Protein AF-A0A9W9LBC2-F1 (afdb_monomer_lite)

Foldseek 3Di:
DCPDPLADHRWDFAFDAPAVVHTPDPGTDTDDPVVPDDDDDDDDDDDDDDDDDDDADDQVVLLVCLVVLLLDAAKDKDARRHPDPSNVLSQVLSVQQVQWDWDADPSRRIIMIHGPNNDGPHPDDSPDPVPCPVVVVPPPPPPDD

Sequence (145 aa):
MALDKKNDGPKKKVVLLSAIGRTHEPNASVVSNSDIAVRRGSPRSAEFAQCHLRTPGSKSISNRALVLAALGSGSCRIKNLLHSDDTEAMLNALERLGVATFSWEEEGEVLVVNGKGGKIQSGIPLFARLFLRESQAFGDLSARE

Organism: NCBI:txid126998

InterPro domains:
  IPR001986 Enolpyruvate transferase domain [PF00275] (52-127)
  IPR013792 RNA 3'-terminal phosphate cyclase/enolpyruvate transferase, alpha/beta [SSF55205] (51-121)
  IPR036968 Enolpyruvate transferase domain superfamily [G3DSA:3.65.10.10] (59-123)

Secondary structure (DSSP, 8-state):
--S-TT-BTTBEEEPPEEETTEESSSSPEEE-TTTSS--PPPP-----------PPPPHHHHHHHHHHHHHSEEEEEEES----HHHHHHHHHHHHTTSEEEEEEGGGTEEEEEEETT-----S-TTSSSSTTSTTSSSSSS---

Structure (mmCIF, N/CA/C/O backbone):
data_AF-A0A9W9LBC2-F1
#
_entry.id   AF-A0A9W9LBC2-F1
#
loop_
_atom_site.group_PDB
_atom_site.id
_atom_site.type_symbol
_atom_site.label_atom_id
_atom_site.label_alt_id
_atom_site.label_comp_id
_atom_site.label_asym_id
_atom_site.label_entity_id
_atom_site.label_seq_id
_atom_site.pdbx_PDB_ins_code
_atom_site.Cartn_x
_atom_site.Cartn_y
_atom_site.Cartn_z
_atom_site.occupancy
_atom_site.B_iso_or_equiv
_atom_site.auth_seq_id
_atom_site.auth_comp_id
_atom_site.auth_asym_id
_atom_site.auth_atom_id
_atom_site.pdbx_PDB_model_num
ATOM 1 N N . MET A 1 1 ? 26.193 -10.405 -19.036 1.00 72.19 1 MET A N 1
ATOM 2 C CA . MET A 1 1 ? 24.994 -10.237 -19.900 1.00 72.19 1 MET A CA 1
ATOM 3 C C . MET A 1 1 ? 25.313 -10.002 -21.389 1.00 72.19 1 MET A C 1
ATOM 5 O O . MET A 1 1 ? 24.466 -9.488 -22.109 1.00 72.19 1 MET A O 1
ATOM 9 N N . ALA A 1 2 ? 26.519 -10.286 -21.904 1.00 75.69 2 ALA A N 1
ATOM 10 C CA . ALA A 1 2 ? 26.810 -10.086 -23.337 1.00 75.69 2 ALA A CA 1
ATOM 11 C C . ALA A 1 2 ? 26.290 -11.233 -24.221 1.00 75.69 2 ALA A C 1
ATOM 13 O O . ALA A 1 2 ? 25.806 -10.976 -25.312 1.00 75.69 2 ALA A O 1
ATOM 14 N N . LEU A 1 3 ? 26.311 -12.462 -23.700 1.00 77.19 3 LEU A N 1
ATOM 15 C CA . LEU A 1 3 ? 25.967 -13.693 -24.419 1.00 77.19 3 LEU A CA 1
ATOM 16 C C . LEU A 1 3 ? 24.530 -14.181 -24.146 1.00 77.19 3 LEU A C 1
ATOM 18 O O . LEU A 1 3 ? 24.255 -15.374 -24.228 1.00 77.19 3 LEU A O 1
ATOM 22 N N . ASP A 1 4 ? 23.618 -13.285 -23.759 1.00 84.81 4 ASP A N 1
ATOM 23 C CA . ASP A 1 4 ? 22.213 -13.660 -23.557 1.00 84.81 4 ASP A CA 1
ATOM 24 C C . ASP A 1 4 ? 21.537 -13.889 -24.918 1.00 84.81 4 ASP A C 1
ATOM 26 O O . ASP A 1 4 ? 21.646 -13.048 -25.809 1.00 84.81 4 ASP A O 1
ATOM 30 N N . LYS A 1 5 ? 20.816 -15.008 -25.068 1.00 89.25 5 LYS A N 1
ATOM 31 C CA . LYS A 1 5 ? 20.083 -15.374 -26.292 1.00 89.25 5 LYS A CA 1
ATOM 32 C C . LYS A 1 5 ? 19.001 -14.359 -26.668 1.00 89.25 5 LYS A C 1
ATOM 34 O O . LYS A 1 5 ? 18.586 -14.323 -27.819 1.00 89.25 5 LYS A O 1
ATOM 39 N N . LYS A 1 6 ? 18.526 -13.560 -25.709 1.00 87.19 6 LYS A N 1
ATOM 40 C CA . LYS A 1 6 ? 17.539 -12.500 -25.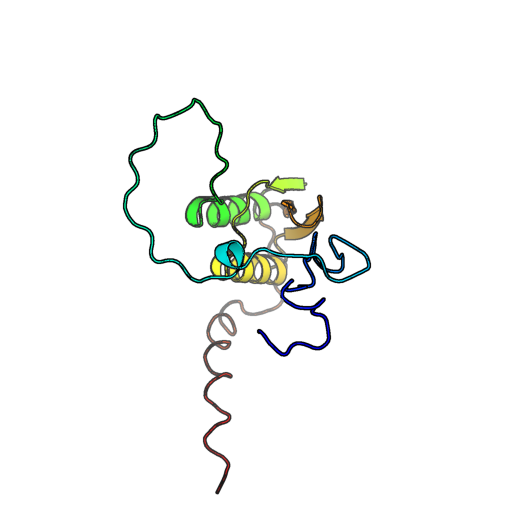952 1.00 87.19 6 LYS A CA 1
ATOM 41 C C . LYS A 1 6 ? 18.150 -11.266 -26.617 1.00 87.19 6 LYS A C 1
ATOM 43 O O . LYS A 1 6 ? 17.403 -10.445 -27.143 1.00 87.19 6 LYS A O 1
ATOM 48 N N . ASN A 1 7 ? 19.471 -11.104 -26.576 1.00 89.62 7 ASN A N 1
ATOM 49 C CA . ASN A 1 7 ? 20.135 -9.935 -27.141 1.00 89.62 7 ASN A CA 1
ATOM 50 C C . ASN A 1 7 ? 20.017 -9.904 -28.668 1.00 89.62 7 ASN A C 1
ATOM 52 O O . ASN A 1 7 ? 19.991 -10.937 -29.331 1.00 89.62 7 ASN A O 1
ATOM 56 N N . ASP A 1 8 ? 20.000 -8.694 -29.216 1.00 86.31 8 ASP A N 1
ATOM 57 C CA . ASP A 1 8 ? 20.037 -8.451 -30.657 1.00 86.31 8 ASP A CA 1
ATOM 58 C C . ASP A 1 8 ? 21.378 -7.793 -31.003 1.00 86.31 8 ASP A C 1
ATOM 60 O O . ASP A 1 8 ? 21.571 -6.579 -30.862 1.00 86.31 8 ASP A O 1
ATOM 64 N N . GLY A 1 9 ? 22.361 -8.639 -31.318 1.00 86.88 9 GLY A N 1
ATOM 65 C CA . GLY A 1 9 ? 23.758 -8.240 -31.467 1.00 86.88 9 GLY A CA 1
ATOM 66 C C . GLY A 1 9 ? 24.296 -7.556 -30.196 1.00 86.88 9 GLY A C 1
ATOM 67 O O . GLY A 1 9 ? 24.240 -8.144 -29.113 1.00 86.88 9 GLY A O 1
ATOM 68 N N . PRO A 1 10 ? 24.819 -6.316 -30.278 1.00 85.62 10 PRO A N 1
ATOM 69 C CA . PRO A 1 10 ? 25.336 -5.599 -29.111 1.00 85.62 10 PRO A CA 1
ATOM 70 C C . PRO A 1 10 ? 24.230 -5.060 -28.187 1.00 85.62 10 PRO A C 1
ATOM 72 O O . PRO A 1 10 ? 24.527 -4.640 -27.064 1.00 85.62 10 PRO A O 1
ATOM 75 N N . LYS A 1 11 ? 22.965 -5.043 -28.639 1.00 88.19 11 LYS A N 1
ATOM 76 C CA . LYS A 1 11 ? 21.835 -4.490 -27.884 1.00 88.19 11 LYS A CA 1
ATOM 77 C C . LYS A 1 11 ? 21.354 -5.497 -26.851 1.00 88.19 11 LYS A C 1
ATOM 79 O O . LYS A 1 11 ? 20.935 -6.607 -27.187 1.00 88.19 11 LYS A O 1
ATOM 84 N N . LYS A 1 12 ? 21.379 -5.085 -25.587 1.00 90.56 12 LYS A N 1
ATOM 85 C CA . LYS A 1 12 ? 20.897 -5.905 -24.478 1.00 90.56 12 LYS A CA 1
ATOM 86 C C . LYS A 1 12 ? 19.386 -5.808 -24.382 1.00 90.56 12 LYS A C 1
ATOM 88 O O . LYS A 1 12 ? 18.855 -4.699 -24.369 1.00 90.56 12 LYS A O 1
ATOM 93 N N . LYS A 1 13 ? 18.714 -6.957 -24.310 1.00 92.25 13 LYS A N 1
ATOM 94 C CA . LYS A 1 13 ? 17.265 -7.015 -24.095 1.00 92.25 13 LYS A CA 1
ATOM 95 C C . LYS A 1 13 ? 16.954 -7.564 -22.710 1.00 92.25 13 LYS A C 1
ATOM 97 O O . LYS A 1 13 ? 17.453 -8.623 -22.337 1.00 92.25 13 LYS A O 1
ATOM 102 N N . VAL A 1 14 ? 16.119 -6.852 -21.961 1.00 92.62 14 VAL A N 1
ATOM 103 C CA . VAL A 1 14 ? 15.719 -7.192 -20.590 1.00 92.62 14 VAL A CA 1
ATOM 104 C C . VAL A 1 14 ? 14.199 -7.130 -20.495 1.00 92.62 14 VAL A C 1
ATOM 106 O O . VAL A 1 14 ? 13.567 -6.262 -21.086 1.00 92.62 14 VAL A O 1
ATOM 109 N N . VAL A 1 15 ? 13.592 -8.067 -19.769 1.00 93.88 15 VAL A N 1
ATOM 110 C CA . VAL A 1 15 ? 12.155 -7.995 -19.478 1.00 93.88 15 VAL A CA 1
ATOM 111 C C . VAL A 1 15 ? 11.953 -6.980 -18.361 1.00 93.88 15 VAL A C 1
ATOM 113 O O . VAL A 1 15 ? 12.468 -7.169 -17.261 1.00 93.88 15 VAL A O 1
ATOM 116 N N . LEU A 1 16 ? 11.215 -5.912 -18.651 1.00 95.12 16 LEU A N 1
ATOM 117 C CA . LEU A 1 16 ? 10.846 -4.893 -17.676 1.00 95.12 16 LEU A CA 1
ATOM 118 C C . LEU A 1 16 ? 9.419 -5.159 -17.193 1.00 95.12 16 LEU A C 1
ATOM 120 O O . LEU A 1 16 ? 8.518 -5.387 -18.002 1.00 95.12 16 LEU A O 1
ATOM 124 N N . LEU A 1 17 ? 9.216 -5.140 -15.878 1.00 95.00 17 LEU A N 1
ATOM 125 C CA . LEU A 1 17 ? 7.886 -5.216 -15.279 1.00 95.00 17 LEU A CA 1
ATOM 126 C C . LEU A 1 17 ? 7.311 -3.803 -15.166 1.00 95.00 17 LEU A C 1
ATOM 128 O O . LEU A 1 17 ? 8.007 -2.896 -14.715 1.00 95.00 17 LEU A O 1
ATOM 132 N N . SER A 1 18 ? 6.057 -3.621 -15.580 1.00 93.50 18 SER A N 1
ATOM 133 C CA . SER A 1 18 ? 5.319 -2.370 -15.355 1.00 93.50 18 SER A CA 1
ATOM 134 C C . SER A 1 18 ? 4.566 -2.392 -14.026 1.00 93.50 18 SER A C 1
ATOM 136 O O . SER A 1 18 ? 4.421 -1.354 -13.392 1.00 93.50 18 SER A O 1
ATOM 138 N N . ALA A 1 19 ? 4.131 -3.579 -13.600 1.00 91.50 19 ALA A N 1
ATOM 139 C CA . ALA A 1 19 ? 3.515 -3.861 -12.309 1.00 91.50 19 ALA A CA 1
ATOM 140 C C . ALA A 1 19 ? 3.671 -5.357 -11.982 1.00 91.50 19 ALA A C 1
ATOM 142 O O . ALA A 1 19 ? 4.131 -6.147 -12.814 1.00 91.50 19 ALA A O 1
ATOM 143 N N . ILE A 1 20 ? 3.268 -5.780 -10.782 1.00 89.62 20 ILE A N 1
ATOM 144 C CA . ILE A 1 20 ? 3.253 -7.207 -10.432 1.00 89.62 20 ILE A CA 1
ATOM 145 C C . ILE A 1 20 ? 2.310 -7.947 -11.393 1.00 89.62 20 ILE A C 1
ATOM 147 O O . ILE A 1 20 ? 1.155 -7.574 -11.571 1.00 89.62 20 ILE A O 1
ATOM 151 N N . GLY A 1 21 ? 2.822 -8.989 -12.052 1.00 91.56 21 GLY A N 1
ATOM 152 C CA . GLY A 1 21 ? 2.066 -9.770 -13.037 1.00 91.56 21 GLY A CA 1
ATOM 153 C C . GLY A 1 21 ? 1.908 -9.111 -14.415 1.00 91.56 21 GLY A C 1
ATOM 154 O O . GLY A 1 21 ? 1.265 -9.702 -15.279 1.00 91.56 21 GLY A O 1
ATOM 155 N N . ARG A 1 22 ? 2.498 -7.928 -14.655 1.00 93.44 22 ARG A N 1
ATOM 156 C CA . ARG A 1 22 ? 2.421 -7.216 -15.943 1.00 93.44 22 ARG A CA 1
ATOM 157 C C . ARG A 1 22 ? 3.799 -6.806 -16.457 1.00 93.44 22 ARG A C 1
ATOM 159 O O . ARG A 1 22 ? 4.631 -6.275 -15.722 1.00 93.44 22 ARG A O 1
ATOM 166 N N . THR A 1 23 ? 4.039 -7.030 -17.744 1.00 95.94 23 THR A N 1
ATOM 167 C CA . THR A 1 23 ? 5.261 -6.586 -18.422 1.00 95.94 23 THR A CA 1
ATOM 168 C C . THR A 1 23 ? 5.051 -5.222 -19.078 1.00 95.94 23 THR A C 1
ATOM 170 O O . THR A 1 23 ? 3.935 -4.861 -19.451 1.00 95.94 23 THR A O 1
ATOM 173 N N . HIS A 1 24 ? 6.127 -4.442 -19.199 1.00 94.38 24 HIS A N 1
ATOM 174 C CA . HIS A 1 24 ? 6.112 -3.150 -19.892 1.00 94.38 24 HIS A CA 1
ATOM 175 C C . HIS A 1 24 ? 5.828 -3.319 -21.391 1.00 94.38 24 HIS A C 1
ATOM 177 O O . HIS A 1 24 ? 5.028 -2.588 -21.965 1.00 94.38 24 HIS A O 1
ATOM 183 N N . GLU A 1 25 ? 6.436 -4.339 -21.994 1.00 93.38 25 GLU A N 1
ATOM 184 C CA . GLU A 1 25 ? 6.207 -4.772 -23.368 1.00 93.38 25 GLU A CA 1
ATOM 185 C C . GLU A 1 25 ? 5.919 -6.283 -23.377 1.00 93.38 25 GLU A C 1
ATOM 187 O O . GLU A 1 25 ? 6.350 -7.002 -22.469 1.00 93.38 25 GLU A O 1
ATOM 192 N N . PRO A 1 26 ? 5.223 -6.817 -24.395 1.00 92.50 26 PRO A N 1
ATOM 193 C CA . PRO A 1 26 ? 5.020 -8.264 -24.531 1.00 92.50 26 PRO A CA 1
ATOM 194 C C . PRO A 1 26 ? 6.325 -9.033 -24.813 1.00 92.50 26 PRO A C 1
ATOM 196 O O . PRO A 1 26 ? 6.358 -10.255 -24.700 1.00 92.50 26 PRO A O 1
ATOM 199 N N . ASN A 1 27 ? 7.403 -8.326 -25.170 1.00 92.00 27 ASN A N 1
ATOM 200 C CA . ASN A 1 27 ? 8.728 -8.872 -25.445 1.00 92.00 27 ASN A CA 1
ATOM 201 C C . ASN A 1 27 ? 9.787 -8.183 -24.568 1.00 92.00 27 ASN A C 1
ATOM 203 O O . ASN A 1 27 ? 9.504 -7.212 -23.876 1.00 92.00 27 ASN A O 1
ATOM 207 N N . ALA A 1 28 ? 11.025 -8.682 -24.593 1.00 91.50 28 ALA A N 1
ATOM 208 C CA . ALA A 1 28 ? 12.126 -8.049 -23.870 1.00 91.50 28 ALA A CA 1
ATOM 209 C C . ALA A 1 28 ? 12.497 -6.687 -24.493 1.00 91.50 28 ALA A C 1
ATOM 211 O O . ALA A 1 28 ? 12.772 -6.606 -25.694 1.00 91.50 28 ALA A O 1
ATOM 212 N N . SER A 1 29 ? 12.562 -5.652 -23.657 1.00 94.19 29 SER A N 1
ATOM 213 C CA . SER A 1 29 ? 12.850 -4.268 -24.034 1.00 94.19 29 SER A CA 1
ATOM 214 C C . SER A 1 29 ? 14.349 -4.030 -24.175 1.00 94.19 29 SER A C 1
ATOM 216 O O . SER A 1 29 ? 15.157 -4.603 -23.440 1.00 94.19 29 SER A O 1
ATOM 218 N N . VAL A 1 30 ? 14.747 -3.176 -25.119 1.00 92.81 30 VAL A N 1
ATOM 219 C CA . VAL A 1 30 ? 16.157 -2.799 -25.296 1.00 92.81 30 VAL A CA 1
ATOM 220 C C . VAL A 1 30 ? 16.561 -1.814 -24.200 1.00 92.81 30 VAL A C 1
ATOM 222 O O . VAL A 1 30 ? 15.943 -0.765 -24.061 1.00 92.81 30 VAL A O 1
ATOM 225 N N . VAL A 1 31 ? 17.624 -2.127 -23.454 1.00 91.81 31 VAL A N 1
ATOM 226 C CA . VAL A 1 31 ? 18.139 -1.279 -22.366 1.00 91.81 31 VAL A CA 1
ATOM 227 C C . VAL A 1 31 ? 19.602 -0.925 -22.626 1.00 91.81 31 VAL A C 1
ATOM 229 O O . VAL A 1 31 ? 20.385 -1.757 -23.099 1.00 91.81 31 VAL A O 1
ATOM 232 N N . SER A 1 32 ? 19.985 0.321 -22.336 1.00 90.31 32 SER A N 1
ATOM 233 C CA . SER A 1 32 ? 21.359 0.780 -22.536 1.00 90.31 32 SER A CA 1
ATOM 234 C C . SER A 1 32 ? 22.319 0.160 -21.512 1.00 90.31 32 SER A C 1
ATOM 236 O O . SER A 1 32 ? 21.950 -0.154 -20.379 1.00 90.31 32 SER A O 1
ATOM 238 N N . ASN A 1 33 ? 23.597 0.022 -21.883 1.00 86.38 33 ASN A N 1
ATOM 239 C CA . ASN A 1 33 ? 24.625 -0.469 -20.958 1.00 86.38 33 ASN A CA 1
ATOM 240 C C . ASN A 1 33 ? 24.797 0.430 -19.728 1.00 86.38 33 ASN A C 1
ATOM 242 O O . ASN A 1 33 ? 25.180 -0.066 -18.673 1.00 86.38 33 ASN A O 1
ATOM 246 N N . SER A 1 34 ? 24.537 1.734 -19.856 1.00 85.69 34 SER A N 1
ATOM 247 C CA . SER A 1 34 ? 24.648 2.678 -18.744 1.00 85.69 34 SER A CA 1
ATOM 248 C C . SER A 1 34 ? 23.551 2.513 -17.698 1.00 85.69 34 SER A C 1
ATOM 250 O O . SER A 1 34 ? 23.827 2.788 -16.534 1.00 85.69 34 SER A O 1
ATOM 252 N N . ASP A 1 35 ? 22.361 2.048 -18.084 1.00 87.38 35 ASP A N 1
ATOM 253 C CA . ASP A 1 35 ? 21.217 1.923 -17.168 1.00 87.38 35 ASP A CA 1
ATOM 254 C C . ASP A 1 35 ? 21.276 0.632 -16.341 1.00 87.38 35 ASP A C 1
ATOM 256 O O . ASP A 1 35 ? 20.754 0.572 -15.233 1.00 87.38 35 ASP A O 1
ATOM 260 N N . ILE A 1 36 ? 21.955 -0.397 -16.855 1.00 87.06 36 ILE A N 1
ATOM 261 C CA . ILE A 1 36 ? 22.163 -1.679 -16.157 1.00 87.06 36 ILE A CA 1
ATOM 262 C C . ILE A 1 36 ? 23.521 -1.768 -15.448 1.00 87.06 36 ILE A C 1
ATOM 264 O O . ILE A 1 36 ? 23.835 -2.783 -14.823 1.00 87.06 36 ILE A O 1
ATOM 268 N N . ALA A 1 37 ? 24.368 -0.748 -15.596 1.00 85.44 37 ALA A N 1
ATOM 269 C CA . ALA A 1 37 ? 25.657 -0.694 -14.930 1.00 85.44 37 ALA A CA 1
ATOM 270 C C . ALA A 1 37 ? 25.483 -0.196 -13.493 1.00 85.44 37 ALA A C 1
ATOM 272 O O . ALA A 1 37 ? 24.914 0.866 -13.250 1.00 85.44 37 ALA A O 1
ATOM 273 N N . VAL A 1 38 ? 26.051 -0.923 -12.530 1.00 82.94 38 VAL A N 1
ATOM 274 C CA . VAL A 1 38 ? 26.147 -0.439 -11.149 1.00 82.94 38 VAL A CA 1
ATOM 275 C C . VAL A 1 38 ? 27.103 0.752 -11.124 1.00 82.94 38 VAL A C 1
ATOM 277 O O . VAL A 1 38 ? 28.298 0.609 -11.389 1.00 82.94 38 VAL A O 1
ATOM 280 N N . ARG A 1 39 ? 26.588 1.940 -10.800 1.00 79.69 39 ARG A N 1
ATOM 281 C CA . ARG A 1 39 ? 27.396 3.147 -10.602 1.00 79.69 39 ARG A CA 1
ATOM 282 C C . ARG A 1 39 ? 27.524 3.466 -9.122 1.00 79.69 39 ARG A C 1
ATOM 284 O O . ARG A 1 39 ? 26.538 3.502 -8.395 1.00 79.69 39 ARG A O 1
ATOM 291 N N . ARG A 1 40 ? 28.743 3.797 -8.701 1.00 77.38 40 ARG A N 1
ATOM 292 C CA . ARG A 1 40 ? 28.954 4.580 -7.482 1.00 77.38 40 ARG A CA 1
ATOM 293 C C . ARG A 1 40 ? 28.705 6.043 -7.837 1.00 77.38 40 ARG A C 1
ATOM 295 O O . ARG A 1 40 ? 29.299 6.546 -8.790 1.00 77.38 40 ARG A O 1
ATOM 302 N N . GLY A 1 41 ? 27.786 6.691 -7.130 1.00 76.00 41 GLY A N 1
ATOM 303 C CA . GLY A 1 41 ? 27.484 8.101 -7.359 1.00 76.00 41 GLY A CA 1
ATOM 304 C C . GLY A 1 41 ? 28.684 8.981 -7.011 1.00 76.00 41 GLY A C 1
ATOM 305 O O . GLY A 1 41 ? 29.318 8.777 -5.978 1.00 76.00 41 GLY A O 1
ATOM 306 N N . SER A 1 42 ? 28.984 9.959 -7.862 1.00 78.50 42 SER A N 1
ATOM 307 C CA . SER A 1 42 ? 29.776 11.129 -7.485 1.00 78.50 42 SER A CA 1
ATOM 308 C C . SER A 1 42 ? 28.822 12.297 -7.220 1.00 78.50 42 SER A C 1
ATOM 310 O O . SER A 1 42 ? 27.794 12.394 -7.901 1.00 78.50 42 SER A O 1
ATOM 312 N N . PRO A 1 43 ? 29.105 13.174 -6.239 1.00 76.94 43 PRO A N 1
ATOM 313 C CA . PRO A 1 43 ? 28.296 14.365 -6.032 1.00 76.94 43 PRO A CA 1
ATOM 314 C C . PRO A 1 43 ? 28.329 15.205 -7.310 1.00 76.94 43 PRO A C 1
ATOM 316 O O . PRO A 1 43 ? 29.389 15.611 -7.785 1.00 76.94 43 PRO A O 1
ATOM 319 N N . ARG A 1 44 ? 27.154 15.413 -7.900 1.00 73.62 44 ARG A N 1
ATOM 320 C CA . ARG A 1 44 ? 26.961 16.286 -9.054 1.00 73.62 44 ARG A CA 1
ATOM 321 C C . ARG A 1 44 ? 26.239 17.527 -8.564 1.00 73.62 44 ARG A C 1
ATOM 323 O O . ARG A 1 44 ? 25.125 17.415 -8.062 1.00 73.62 44 ARG A O 1
ATOM 330 N N . SER A 1 45 ? 26.862 18.690 -8.722 1.00 70.69 45 SER A N 1
ATOM 331 C CA . SER A 1 45 ? 26.133 19.951 -8.629 1.00 70.69 45 SER A CA 1
ATOM 332 C C . SER A 1 45 ? 25.185 20.023 -9.816 1.00 70.69 45 SER A C 1
ATOM 334 O O . SER A 1 45 ? 25.622 20.034 -10.965 1.00 70.69 45 SER A O 1
ATOM 336 N N . ALA A 1 46 ? 23.892 20.016 -9.527 1.00 74.19 46 ALA A N 1
ATOM 337 C CA . ALA A 1 46 ? 22.847 20.331 -10.482 1.00 74.19 46 ALA A CA 1
ATOM 338 C C . ALA A 1 46 ? 22.215 21.657 -10.056 1.00 74.19 46 ALA A C 1
ATOM 340 O O . ALA A 1 46 ? 22.081 21.924 -8.861 1.00 74.19 46 ALA A O 1
ATOM 341 N N . GLU A 1 47 ? 21.823 22.480 -11.024 1.00 80.50 47 GLU A N 1
ATOM 342 C CA . GLU A 1 47 ? 20.911 23.583 -10.745 1.00 80.50 47 GLU A CA 1
ATOM 343 C C . GLU A 1 47 ? 19.579 22.995 -10.267 1.00 80.50 47 GLU A C 1
ATOM 345 O O . GLU A 1 47 ? 19.015 22.093 -10.895 1.00 80.50 47 GLU A O 1
ATOM 350 N N . PHE A 1 48 ? 19.095 23.460 -9.116 1.00 77.81 48 PHE A N 1
ATOM 351 C CA . PHE A 1 48 ? 17.839 22.980 -8.556 1.00 77.81 48 PHE A CA 1
ATOM 352 C C . PHE A 1 48 ? 16.673 23.561 -9.355 1.00 77.81 48 PHE A C 1
ATOM 354 O O . PHE A 1 48 ? 16.235 24.685 -9.116 1.00 77.81 48 PHE A O 1
ATOM 361 N N . ALA A 1 49 ? 16.150 22.780 -10.297 1.00 84.38 49 ALA A N 1
ATOM 362 C CA . ALA A 1 49 ? 14.845 23.049 -10.879 1.00 84.38 49 ALA A CA 1
ATOM 363 C C . ALA A 1 49 ? 13.753 22.829 -9.819 1.00 84.38 49 ALA A C 1
ATOM 365 O O . ALA A 1 49 ? 13.819 21.886 -9.022 1.00 84.38 49 ALA A O 1
ATOM 366 N N . GLN A 1 50 ? 12.726 23.680 -9.816 1.00 89.56 50 GLN A N 1
ATOM 367 C CA . GLN A 1 50 ? 11.561 23.482 -8.958 1.00 89.56 50 GLN A CA 1
ATOM 368 C C . GLN A 1 50 ? 10.856 22.178 -9.358 1.00 89.56 50 GLN A C 1
ATOM 370 O O . GLN A 1 50 ? 10.347 22.052 -10.470 1.00 89.56 50 GLN A O 1
ATOM 375 N N . CYS A 1 51 ? 10.836 21.197 -8.456 1.00 90.12 51 CYS A N 1
ATOM 376 C CA . CYS A 1 51 ? 10.193 19.906 -8.679 1.00 90.12 51 CYS A CA 1
ATOM 377 C C . CYS A 1 51 ? 9.428 19.444 -7.434 1.00 90.12 51 CYS A C 1
ATOM 379 O O . CYS A 1 51 ? 9.770 19.791 -6.304 1.00 90.12 51 CYS A O 1
ATOM 381 N N . HIS A 1 52 ? 8.383 18.644 -7.647 1.00 90.31 52 HIS A N 1
ATOM 382 C CA . HIS A 1 52 ? 7.646 17.981 -6.576 1.00 90.31 52 HIS A CA 1
ATOM 383 C C . HIS A 1 52 ? 8.080 16.520 -6.502 1.00 90.31 52 HIS A C 1
ATOM 385 O O . HIS A 1 52 ? 7.820 15.742 -7.418 1.00 90.31 52 HIS A O 1
ATOM 391 N N . LEU A 1 53 ? 8.729 16.149 -5.401 1.00 89.06 53 LEU A N 1
ATOM 392 C CA . LEU A 1 53 ? 9.168 14.781 -5.146 1.00 89.06 53 LEU A CA 1
ATOM 393 C C . LEU A 1 53 ? 8.228 14.119 -4.142 1.00 89.06 53 LEU A C 1
ATOM 395 O O . LEU A 1 53 ? 7.874 14.709 -3.122 1.00 89.06 53 LEU A O 1
ATOM 399 N N . ARG A 1 54 ? 7.841 12.874 -4.421 1.00 87.31 54 ARG A N 1
ATOM 400 C CA . ARG A 1 54 ? 7.145 12.023 -3.454 1.00 87.31 54 ARG A CA 1
ATOM 401 C C . ARG A 1 54 ? 8.174 11.134 -2.784 1.00 87.31 54 ARG A C 1
ATOM 403 O O . ARG A 1 54 ? 8.770 10.278 -3.431 1.00 87.31 54 ARG A O 1
ATOM 410 N N . THR A 1 55 ? 8.400 11.361 -1.499 1.00 90.00 55 THR A N 1
ATOM 411 C CA . THR A 1 55 ? 9.216 10.457 -0.692 1.00 90.00 55 THR A CA 1
ATOM 412 C C . THR A 1 55 ? 8.380 9.251 -0.273 1.00 90.00 55 THR A C 1
ATOM 414 O O . THR A 1 55 ? 7.170 9.405 -0.062 1.00 90.00 55 THR A O 1
ATOM 417 N N . PRO A 1 56 ? 9.008 8.080 -0.078 1.00 89.00 56 PRO A N 1
ATOM 418 C CA . PRO A 1 56 ? 8.351 6.957 0.575 1.00 89.00 56 PRO A CA 1
ATOM 419 C C . PRO A 1 56 ? 7.709 7.375 1.903 1.00 89.00 56 PRO A C 1
ATOM 421 O O . PRO A 1 56 ? 8.166 8.317 2.562 1.00 89.00 56 PRO A O 1
ATOM 424 N N . GLY A 1 57 ? 6.655 6.663 2.300 1.00 87.88 57 GLY A N 1
ATOM 425 C CA . GLY A 1 57 ? 6.015 6.857 3.595 1.00 87.88 57 GLY A CA 1
ATOM 426 C C . GLY A 1 57 ? 7.008 6.749 4.757 1.00 87.88 57 GLY A C 1
ATOM 427 O O . GLY A 1 57 ? 7.982 5.998 4.718 1.00 87.88 57 GLY A O 1
ATOM 428 N N . SER A 1 58 ? 6.754 7.487 5.837 1.00 92.19 58 SER A N 1
ATOM 429 C CA . SER A 1 58 ? 7.525 7.322 7.071 1.00 92.19 58 SER A CA 1
ATOM 430 C C . SER A 1 58 ? 7.057 6.074 7.817 1.00 92.19 58 SER A C 1
ATOM 432 O O . SER A 1 58 ? 5.858 5.899 8.049 1.00 92.19 58 SER A O 1
ATOM 434 N N . LYS A 1 59 ? 8.003 5.234 8.252 1.00 90.50 59 LYS A N 1
ATOM 435 C CA . LYS A 1 59 ? 7.732 4.016 9.032 1.00 90.50 59 LYS A CA 1
ATOM 436 C C . LYS A 1 59 ? 6.927 4.305 10.304 1.00 90.50 59 LYS A C 1
ATOM 438 O O . LYS A 1 59 ? 5.919 3.657 10.569 1.00 90.50 59 LYS A O 1
ATOM 443 N N . SER A 1 60 ? 7.338 5.309 11.081 1.00 92.81 60 SER A N 1
ATOM 444 C CA . SER A 1 60 ? 6.687 5.643 12.355 1.00 92.81 60 SER A CA 1
ATOM 445 C C . SER A 1 60 ? 5.276 6.200 12.160 1.00 92.81 60 SER A C 1
ATOM 447 O O . SER A 1 60 ? 4.376 5.873 12.932 1.00 92.81 60 SER A O 1
ATOM 449 N N . ILE A 1 61 ? 5.064 7.001 11.111 1.00 92.44 61 ILE A N 1
ATOM 450 C CA . ILE A 1 61 ? 3.739 7.525 10.755 1.00 92.44 61 ILE A CA 1
ATOM 451 C C . ILE A 1 61 ? 2.837 6.386 10.279 1.00 92.44 61 ILE A C 1
ATOM 453 O O . ILE A 1 61 ? 1.704 6.286 10.737 1.00 92.44 61 ILE A O 1
ATOM 457 N N . SER A 1 62 ? 3.359 5.497 9.432 1.00 94.06 62 SER A N 1
ATOM 458 C CA . SER A 1 62 ? 2.627 4.342 8.902 1.00 94.06 62 SER A CA 1
ATOM 459 C C . SER A 1 62 ? 2.140 3.426 10.027 1.00 94.06 62 SER A C 1
ATOM 461 O O . SER A 1 62 ? 0.949 3.141 10.116 1.00 94.06 62 SER A O 1
ATOM 463 N N . ASN A 1 63 ? 3.022 3.058 10.961 1.00 91.25 63 ASN A N 1
ATOM 464 C CA . ASN A 1 63 ? 2.652 2.221 12.106 1.00 91.25 63 ASN A CA 1
ATOM 465 C C . ASN A 1 63 ? 1.594 2.879 13.003 1.00 91.25 63 ASN A C 1
ATOM 467 O O . ASN A 1 63 ? 0.645 2.221 13.426 1.00 91.25 63 ASN A O 1
ATOM 471 N N . ARG A 1 64 ? 1.718 4.185 13.277 1.00 94.50 64 ARG A N 1
ATOM 472 C CA . ARG A 1 64 ? 0.716 4.916 14.072 1.00 94.50 64 ARG A CA 1
ATOM 473 C C . ARG A 1 64 ? -0.629 4.992 13.356 1.00 94.50 64 ARG A C 1
ATOM 475 O O . ARG A 1 64 ? -1.658 4.771 13.987 1.00 94.50 64 ARG A O 1
ATOM 482 N N . ALA A 1 65 ? -0.622 5.272 12.054 1.00 94.56 65 ALA A N 1
ATOM 483 C CA . ALA A 1 65 ? -1.833 5.333 11.246 1.00 94.56 65 ALA A CA 1
ATOM 484 C C . ALA A 1 65 ? -2.577 3.989 11.243 1.00 94.56 65 ALA A C 1
ATOM 486 O O . ALA A 1 65 ? -3.790 3.978 11.428 1.00 94.56 65 ALA A O 1
ATOM 487 N N . LEU A 1 66 ? -1.856 2.867 11.122 1.00 93.81 66 LEU A N 1
ATOM 488 C CA . LEU A 1 66 ? -2.431 1.518 11.178 1.00 93.81 66 LEU A CA 1
ATOM 489 C C . LEU A 1 66 ? -3.154 1.240 12.497 1.00 93.81 66 LEU A C 1
ATOM 491 O O . LEU A 1 66 ? -4.306 0.809 12.490 1.00 93.81 66 LEU A O 1
ATOM 495 N N . VAL A 1 67 ? -2.499 1.515 13.628 1.00 92.62 67 VAL A N 1
ATOM 496 C CA . VAL A 1 67 ? -3.082 1.280 14.958 1.00 92.62 67 VAL A CA 1
ATOM 497 C C . VAL A 1 67 ? -4.321 2.149 15.168 1.00 92.62 67 VAL A C 1
ATOM 499 O O . VAL A 1 67 ? -5.361 1.647 15.586 1.00 92.62 67 VAL A O 1
ATOM 502 N N . LEU A 1 68 ? -4.238 3.442 14.841 1.00 94.00 68 LEU A N 1
ATOM 503 C CA . LEU A 1 68 ? -5.363 4.365 15.001 1.00 94.00 68 LEU A CA 1
ATOM 504 C C 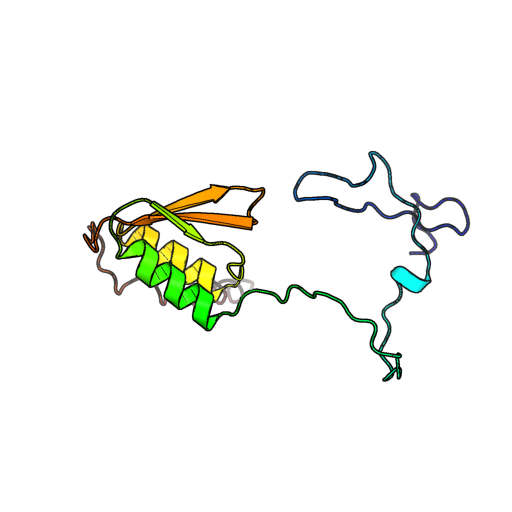. LEU A 1 68 ? -6.543 3.991 14.099 1.00 94.00 68 LEU A C 1
ATOM 506 O O . LEU A 1 68 ? -7.683 3.992 14.559 1.00 94.00 68 LEU A O 1
ATOM 510 N N . ALA A 1 69 ? -6.283 3.628 12.842 1.00 94.56 69 ALA A N 1
ATOM 511 C CA . ALA A 1 69 ? -7.325 3.210 11.913 1.00 94.56 69 ALA A CA 1
ATOM 512 C C . ALA A 1 69 ? -7.998 1.901 12.353 1.00 94.56 69 ALA A C 1
ATOM 514 O O . ALA A 1 69 ? -9.214 1.772 12.238 1.00 94.56 69 ALA A O 1
ATOM 515 N N . ALA A 1 70 ? -7.233 0.955 12.905 1.00 93.06 70 ALA A N 1
ATOM 516 C CA . ALA A 1 70 ? -7.780 -0.305 13.393 1.00 93.06 70 ALA A CA 1
ATOM 517 C C . ALA A 1 70 ? -8.628 -0.142 14.667 1.00 93.06 70 ALA A C 1
ATOM 519 O O . ALA A 1 70 ? -9.646 -0.816 14.826 1.00 93.06 70 ALA A O 1
ATOM 520 N N . LEU A 1 71 ? -8.227 0.758 15.569 1.00 91.25 71 LEU A N 1
ATOM 521 C CA . LEU A 1 71 ? -8.983 1.073 16.785 1.00 91.25 71 LEU A CA 1
ATOM 522 C C . LEU A 1 71 ? -10.191 1.981 16.520 1.00 91.25 71 LEU A C 1
ATOM 524 O O . LEU A 1 71 ? -11.130 1.987 17.316 1.00 91.25 71 LEU A O 1
ATOM 528 N N . GLY A 1 72 ? -10.185 2.727 15.416 1.00 91.44 72 GLY A N 1
ATOM 529 C CA . GLY A 1 72 ? -11.318 3.530 14.975 1.00 91.44 72 GLY A CA 1
ATOM 530 C C . GLY A 1 72 ? -12.548 2.686 14.632 1.00 91.44 72 GLY A C 1
ATOM 531 O O . GLY A 1 72 ? -12.483 1.468 14.466 1.00 91.44 72 GLY A O 1
ATOM 532 N N . SER A 1 73 ? -13.702 3.338 14.537 1.00 91.06 73 SER A N 1
ATOM 533 C CA . SER A 1 73 ? -14.935 2.722 14.045 1.00 91.06 73 SER A CA 1
ATOM 534 C C . SER A 1 73 ? -15.177 3.110 12.589 1.00 91.06 73 SER A C 1
ATOM 536 O O . SER A 1 73 ? -15.267 4.300 12.288 1.00 91.06 73 SER A O 1
ATOM 538 N N . GLY A 1 74 ? -15.354 2.125 11.708 1.00 90.69 74 GLY A N 1
ATOM 539 C CA . GLY A 1 74 ? -15.690 2.357 10.300 1.00 90.69 74 GLY A CA 1
ATOM 540 C C . GLY A 1 74 ? -14.497 2.221 9.357 1.00 90.69 74 GLY A C 1
ATOM 541 O O . GLY A 1 74 ? -13.473 1.643 9.717 1.00 90.69 74 GLY A O 1
ATOM 542 N N . SER A 1 75 ? -14.665 2.707 8.125 1.00 94.25 75 SER A N 1
ATOM 543 C CA . SER A 1 75 ? -13.688 2.548 7.044 1.00 94.25 75 SER A CA 1
ATOM 544 C C . SER A 1 75 ? -12.744 3.746 6.943 1.00 94.25 75 SER A C 1
ATOM 546 O O . SER A 1 75 ? -13.185 4.894 6.957 1.00 94.25 75 SER A O 1
ATOM 548 N N . CYS A 1 76 ? -11.450 3.479 6.802 1.00 95.75 76 CYS A N 1
ATOM 549 C CA . CYS A 1 76 ? -10.396 4.466 6.620 1.00 95.75 76 CYS A CA 1
ATOM 550 C C . CYS A 1 76 ? -9.510 4.065 5.438 1.00 95.75 76 CYS A C 1
ATOM 552 O O . CYS A 1 76 ? -9.125 2.905 5.312 1.00 95.75 76 CYS A O 1
ATOM 554 N N . ARG A 1 77 ? -9.161 5.026 4.580 1.00 96.06 77 ARG A N 1
ATOM 555 C CA . ARG A 1 77 ? -8.274 4.817 3.427 1.00 96.06 77 ARG A CA 1
ATOM 556 C C . ARG A 1 77 ? -6.934 5.484 3.705 1.00 96.06 77 ARG A C 1
ATOM 558 O O . ARG A 1 77 ? -6.862 6.708 3.797 1.00 96.06 77 ARG A O 1
ATOM 565 N N . ILE A 1 78 ? -5.879 4.689 3.827 1.00 94.31 78 ILE A N 1
ATOM 566 C CA . ILE A 1 78 ? -4.519 5.156 4.090 1.00 94.31 78 ILE A CA 1
ATOM 567 C C . ILE A 1 78 ? -3.735 5.122 2.777 1.00 94.31 78 ILE A C 1
ATOM 569 O O . ILE A 1 78 ? -3.559 4.062 2.180 1.00 94.31 78 ILE A O 1
ATOM 573 N N . LYS A 1 79 ? -3.262 6.292 2.335 1.00 93.75 79 LYS A N 1
ATOM 574 C CA . LYS A 1 79 ? -2.381 6.450 1.166 1.00 93.75 79 LYS A CA 1
ATOM 575 C C . LYS A 1 79 ? -0.932 6.656 1.610 1.00 93.75 79 LYS A C 1
ATOM 577 O O . LYS A 1 79 ? -0.702 7.189 2.695 1.00 93.75 79 LYS A O 1
ATOM 582 N N . ASN A 1 80 ? 0.028 6.312 0.746 1.00 91.06 80 ASN A N 1
ATOM 583 C CA . ASN A 1 80 ? 1.468 6.458 1.013 1.00 91.06 80 ASN A CA 1
ATOM 584 C C . ASN A 1 80 ? 1.916 5.734 2.300 1.00 91.06 80 ASN A C 1
ATOM 586 O O . ASN A 1 80 ? 2.753 6.235 3.058 1.00 91.06 80 ASN A O 1
ATOM 590 N N . LEU A 1 81 ? 1.311 4.574 2.575 1.00 92.25 81 LEU A N 1
ATOM 591 C CA . LEU A 1 81 ? 1.746 3.694 3.652 1.00 92.25 81 LEU A CA 1
ATOM 592 C C . LEU A 1 81 ? 3.080 3.062 3.244 1.00 92.25 81 LEU A C 1
ATOM 594 O O . LEU A 1 81 ? 3.202 2.521 2.148 1.00 92.25 81 LEU A O 1
ATOM 598 N N . LEU A 1 82 ? 4.080 3.111 4.120 1.00 91.81 82 LEU A N 1
ATOM 599 C CA . LEU A 1 82 ? 5.339 2.425 3.857 1.00 91.81 82 LEU A CA 1
ATOM 600 C C . LEU A 1 82 ? 5.125 0.912 3.935 1.00 91.81 82 LEU A C 1
ATOM 602 O O . LEU A 1 82 ? 4.830 0.413 5.014 1.00 91.81 82 LEU A O 1
ATOM 606 N N . HIS A 1 83 ? 5.329 0.186 2.838 1.00 88.00 83 HIS A N 1
ATOM 607 C CA . HIS A 1 83 ? 5.354 -1.275 2.872 1.00 88.00 83 HIS A CA 1
ATOM 608 C C . HIS A 1 83 ? 6.711 -1.755 3.408 1.00 88.00 83 HIS A C 1
ATOM 610 O O . HIS A 1 83 ? 7.729 -1.704 2.722 1.00 88.00 83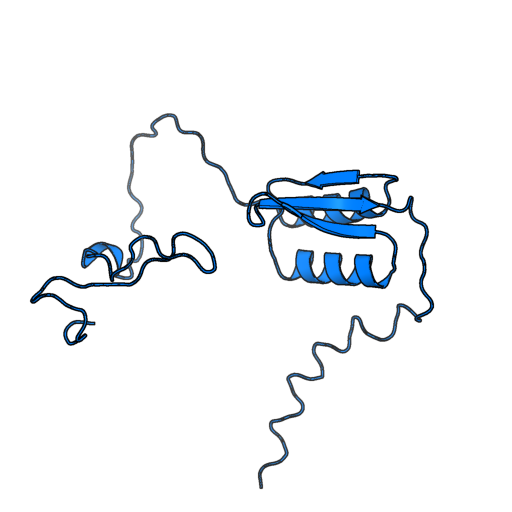 HIS A O 1
ATOM 616 N N . SER A 1 84 ? 6.728 -2.137 4.680 1.00 90.31 84 SER A N 1
ATOM 617 C CA . SER A 1 84 ? 7.905 -2.592 5.425 1.00 90.31 84 SER A CA 1
ATOM 618 C C . SER A 1 84 ? 7.569 -3.797 6.299 1.00 90.31 84 SER A C 1
ATOM 620 O O . SER A 1 84 ? 6.408 -3.976 6.677 1.00 90.31 84 SER A O 1
ATOM 622 N N . ASP A 1 85 ? 8.589 -4.553 6.702 1.00 88.69 85 ASP A N 1
ATOM 623 C CA . ASP A 1 85 ? 8.435 -5.698 7.610 1.00 88.69 85 ASP A CA 1
ATOM 624 C C . ASP A 1 85 ? 7.677 -5.314 8.895 1.00 88.69 85 ASP A C 1
ATOM 626 O O . ASP A 1 85 ? 6.796 -6.040 9.353 1.00 88.69 85 ASP A O 1
ATOM 630 N N . ASP A 1 86 ? 7.947 -4.118 9.436 1.00 88.56 86 ASP A N 1
ATOM 631 C CA . ASP A 1 86 ? 7.270 -3.585 10.624 1.00 88.56 86 ASP A CA 1
ATOM 632 C C . ASP A 1 86 ? 5.761 -3.388 10.399 1.00 88.56 86 ASP A C 1
ATOM 634 O O . ASP A 1 86 ? 4.935 -3.777 11.228 1.00 88.56 86 ASP A O 1
ATOM 638 N N . THR A 1 87 ? 5.384 -2.782 9.270 1.00 90.56 87 THR A N 1
ATOM 639 C CA . THR A 1 87 ? 3.973 -2.550 8.922 1.00 90.56 87 THR A CA 1
ATOM 640 C C . THR A 1 87 ? 3.245 -3.846 8.580 1.00 90.56 87 THR A C 1
ATOM 642 O O . THR A 1 87 ? 2.072 -3.984 8.917 1.00 90.56 87 THR A O 1
ATOM 645 N N . GLU A 1 88 ? 3.926 -4.815 7.963 1.00 91.38 88 GLU A N 1
ATOM 646 C CA . GLU A 1 88 ? 3.353 -6.127 7.655 1.00 91.38 88 GLU A CA 1
ATOM 647 C C . GLU A 1 88 ? 3.118 -6.938 8.938 1.00 91.38 88 GLU A C 1
ATOM 649 O O . GLU A 1 88 ? 2.044 -7.513 9.136 1.00 91.38 88 GLU A O 1
ATOM 654 N N . ALA A 1 89 ? 4.080 -6.931 9.864 1.00 90.00 89 ALA A N 1
ATOM 655 C CA . ALA A 1 89 ? 3.920 -7.542 11.179 1.00 90.00 89 ALA A CA 1
ATOM 656 C C . ALA A 1 89 ? 2.757 -6.906 11.962 1.00 90.00 89 ALA A C 1
ATOM 658 O O . ALA A 1 89 ? 1.955 -7.621 12.569 1.00 90.00 89 ALA A O 1
ATOM 659 N N . MET A 1 90 ? 2.627 -5.575 11.904 1.00 91.62 90 MET A N 1
ATOM 660 C CA . MET A 1 90 ? 1.532 -4.839 12.540 1.00 91.62 90 MET A CA 1
ATOM 661 C C . MET A 1 90 ? 0.166 -5.201 11.942 1.00 91.62 90 MET A C 1
ATOM 663 O O . MET A 1 90 ? -0.764 -5.498 12.691 1.00 91.62 90 MET A O 1
ATOM 667 N N . LEU A 1 91 ? 0.041 -5.231 10.611 1.00 92.19 91 LEU A N 1
ATOM 668 C CA . LEU A 1 91 ? -1.187 -5.637 9.913 1.00 92.19 91 LEU A CA 1
ATOM 669 C C . LEU A 1 91 ? -1.637 -7.038 10.337 1.00 92.19 91 LEU A C 1
ATOM 671 O O . LEU A 1 91 ? -2.770 -7.217 10.786 1.00 92.19 91 LEU A O 1
ATOM 675 N N . ASN A 1 92 ? -0.717 -8.004 10.294 1.00 90.75 92 ASN A N 1
ATOM 676 C CA . ASN A 1 92 ? -0.978 -9.381 10.705 1.00 90.75 92 ASN A CA 1
ATOM 677 C C . ASN A 1 92 ? -1.405 -9.478 12.179 1.00 90.75 92 ASN A C 1
ATOM 679 O O . ASN A 1 92 ? -2.294 -10.255 12.530 1.00 90.75 92 ASN A O 1
ATOM 683 N N . ALA A 1 93 ? -0.779 -8.705 13.071 1.00 90.25 93 ALA A N 1
ATOM 684 C CA . ALA A 1 93 ? -1.143 -8.694 14.485 1.00 90.25 9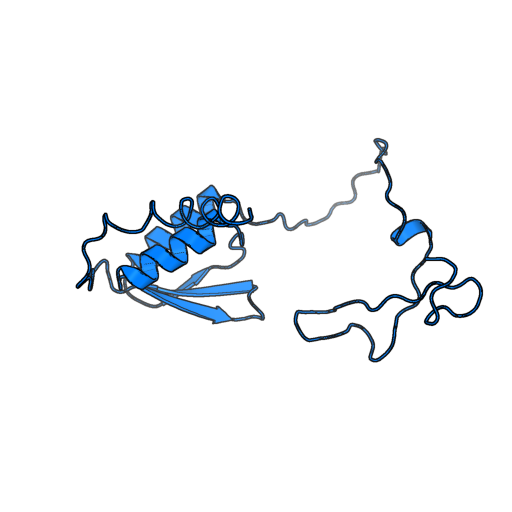3 ALA A CA 1
ATOM 685 C C . ALA A 1 93 ? -2.560 -8.140 14.707 1.00 90.25 93 ALA A C 1
ATOM 687 O O . ALA A 1 93 ? -3.346 -8.743 15.441 1.00 90.25 93 ALA A O 1
ATOM 688 N N . LEU A 1 94 ? -2.899 -7.027 14.051 1.00 90.38 94 LEU A N 1
ATOM 689 C CA . LEU A 1 94 ? -4.212 -6.384 14.152 1.00 90.38 94 LEU A CA 1
ATOM 690 C C . LEU A 1 94 ? -5.328 -7.256 13.556 1.00 90.38 94 LEU A C 1
ATOM 692 O O . LEU A 1 94 ? -6.419 -7.339 14.124 1.00 90.38 94 LEU A O 1
ATOM 696 N N . GLU A 1 95 ? -5.054 -7.956 12.456 1.00 89.88 95 GLU A N 1
ATOM 697 C CA . GLU A 1 95 ? -6.000 -8.896 11.851 1.00 89.88 95 GLU A CA 1
ATOM 698 C C . GLU A 1 95 ? -6.257 -10.095 12.773 1.00 89.88 95 GLU A C 1
ATOM 700 O O . GLU A 1 95 ? -7.407 -10.444 13.041 1.00 89.88 95 GLU A O 1
ATOM 705 N N . ARG A 1 96 ? -5.199 -10.673 13.357 1.00 87.56 96 ARG A N 1
ATOM 706 C CA . ARG A 1 96 ? -5.305 -11.798 14.307 1.00 87.56 96 ARG A CA 1
ATOM 707 C C . ARG A 1 96 ? -5.999 -11.427 15.614 1.00 87.56 96 ARG A C 1
ATOM 709 O O . ARG A 1 96 ? -6.648 -12.273 16.225 1.00 87.56 96 ARG A O 1
ATOM 716 N N . LEU A 1 97 ? -5.860 -10.178 16.048 1.00 87.62 97 LEU A N 1
ATOM 717 C CA . LEU A 1 97 ? -6.620 -9.606 17.162 1.00 87.62 97 LEU A CA 1
ATOM 718 C C . LEU A 1 97 ? -8.107 -9.424 16.831 1.00 87.62 97 LEU A C 1
ATOM 720 O O . LEU A 1 97 ? -8.929 -9.207 17.725 1.00 87.62 97 LEU A O 1
ATOM 724 N N . GLY A 1 98 ? -8.456 -9.478 15.546 1.00 87.81 98 GLY A N 1
ATOM 725 C CA . GLY A 1 98 ? -9.804 -9.260 15.056 1.00 87.81 98 GLY A CA 1
ATOM 726 C C . GLY A 1 98 ? -10.282 -7.820 15.226 1.00 87.81 98 GLY A C 1
ATOM 727 O O . GLY A 1 98 ? -11.487 -7.605 15.116 1.00 87.81 98 GLY A O 1
ATOM 728 N N . VAL A 1 99 ? -9.387 -6.854 15.485 1.00 90.88 99 VAL A N 1
ATOM 729 C CA . VAL A 1 99 ? -9.746 -5.440 15.726 1.00 90.88 99 VAL A CA 1
ATOM 730 C C . VAL A 1 99 ? -10.080 -4.683 14.445 1.00 90.88 99 VAL A C 1
ATOM 732 O O . VAL A 1 99 ? -10.803 -3.692 14.497 1.00 90.88 99 VAL A O 1
ATOM 735 N N . ALA A 1 100 ? -9.603 -5.161 13.295 1.00 92.19 100 ALA A N 1
ATOM 736 C CA . ALA A 1 100 ? -9.885 -4.576 11.993 1.00 92.19 100 ALA A CA 1
ATOM 737 C C . ALA A 1 100 ? -9.840 -5.627 10.879 1.00 92.19 100 ALA A C 1
ATOM 739 O O . ALA A 1 100 ? -9.354 -6.738 11.079 1.00 92.19 100 ALA A O 1
ATOM 740 N N . THR A 1 101 ? -10.358 -5.257 9.710 1.00 92.31 101 THR A N 1
ATOM 741 C CA . THR A 1 101 ? -10.148 -5.989 8.451 1.00 92.31 101 THR A CA 1
ATOM 742 C C . THR A 1 101 ? -9.461 -5.074 7.448 1.00 92.31 101 THR A C 1
ATOM 744 O O . THR A 1 101 ? -9.648 -3.854 7.493 1.00 92.31 101 THR A O 1
ATOM 747 N N . PHE A 1 102 ? -8.655 -5.662 6.569 1.00 94.69 102 PHE A N 1
ATOM 748 C CA . PHE A 1 102 ? -7.775 -4.937 5.662 1.00 94.69 102 PHE A CA 1
ATOM 749 C C . PHE A 1 102 ? -8.039 -5.359 4.220 1.00 94.69 102 PHE A C 1
ATOM 751 O O . PHE A 1 102 ? -8.271 -6.531 3.939 1.00 94.69 102 PHE A O 1
ATOM 758 N N . SER A 1 103 ? -7.995 -4.404 3.299 1.00 94.62 103 SE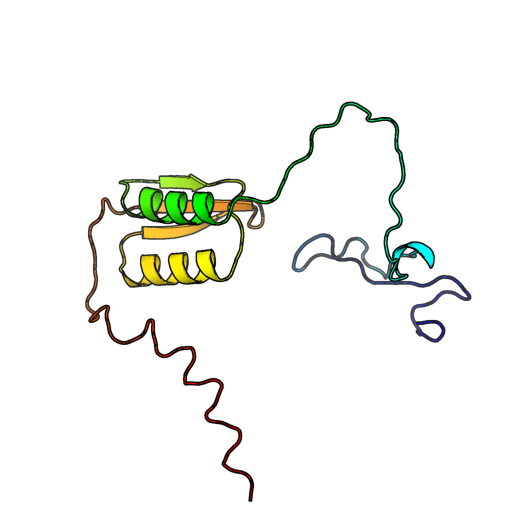R A N 1
ATOM 759 C CA . SER A 1 103 ? -8.038 -4.670 1.861 1.00 94.62 103 SER A CA 1
ATOM 760 C C . SER A 1 103 ? -7.183 -3.653 1.118 1.00 94.62 103 SER A C 1
ATOM 762 O O . SER A 1 103 ? -6.955 -2.551 1.617 1.00 94.62 103 SER A O 1
ATOM 764 N N . TRP A 1 104 ? -6.689 -4.035 -0.054 1.00 94.44 104 TRP A N 1
ATOM 765 C CA . TRP A 1 104 ? -5.844 -3.184 -0.881 1.00 94.44 104 TRP A CA 1
ATOM 766 C C . TRP A 1 104 ? -6.608 -2.719 -2.114 1.00 94.44 104 TRP A C 1
ATOM 768 O O . TRP A 1 104 ? -7.289 -3.503 -2.772 1.00 94.44 104 TRP A O 1
ATOM 778 N N . GLU A 1 105 ? -6.460 -1.440 -2.430 1.00 93.75 105 GLU A N 1
ATOM 779 C CA . GLU A 1 105 ? -6.989 -0.801 -3.628 1.00 93.75 105 GLU A CA 1
ATOM 780 C C . GLU A 1 105 ? -5.860 -0.100 -4.396 1.00 93.75 105 GLU A C 1
ATOM 782 O O . GLU A 1 105 ? -4.734 -0.001 -3.908 1.00 93.75 105 GLU A O 1
ATOM 787 N N . GLU A 1 106 ? -6.159 0.388 -5.606 1.00 90.88 106 GLU A N 1
ATOM 788 C CA . GLU A 1 106 ? -5.205 1.135 -6.445 1.00 90.88 106 GLU A CA 1
ATOM 789 C C . GLU A 1 106 ? -3.874 0.364 -6.640 1.00 90.88 106 GLU A C 1
ATOM 791 O O . GLU A 1 106 ? -2.800 0.919 -6.465 1.00 90.88 106 GLU A O 1
ATOM 796 N N . GLU A 1 107 ? -3.942 -0.938 -6.961 1.00 86.56 107 GLU A N 1
ATOM 797 C CA . GLU A 1 107 ? -2.768 -1.819 -7.166 1.00 86.56 107 GLU A CA 1
ATOM 798 C C . GLU A 1 107 ? -1.814 -1.912 -5.954 1.00 86.56 107 GLU A C 1
ATOM 800 O O . GLU A 1 107 ? -0.621 -2.157 -6.091 1.00 86.56 107 GLU A O 1
ATOM 805 N N . GLY A 1 108 ? -2.352 -1.764 -4.741 1.00 86.62 108 GLY A N 1
ATOM 806 C CA . GLY A 1 108 ? -1.567 -1.844 -3.505 1.00 86.62 108 GLY A CA 1
ATOM 807 C C . GLY A 1 108 ? -1.078 -0.489 -2.993 1.00 86.62 108 GLY A C 1
ATOM 808 O O . GLY A 1 108 ? -0.444 -0.434 -1.944 1.00 86.62 108 GLY A O 1
ATOM 809 N N . GLU A 1 109 ? -1.418 0.611 -3.665 1.00 90.19 109 GLU A N 1
ATOM 810 C CA . GLU A 1 109 ? -1.058 1.966 -3.226 1.00 90.19 109 GLU A CA 1
ATOM 811 C C . GLU A 1 109 ? -1.935 2.482 -2.074 1.00 90.19 109 GLU A C 1
ATOM 813 O O . GLU A 1 109 ? -1.536 3.379 -1.318 1.00 90.19 109 GLU A O 1
ATOM 818 N N . VAL A 1 110 ? -3.149 1.937 -1.931 1.00 94.50 110 VAL A N 1
ATOM 819 C CA . VAL A 1 110 ? -4.107 2.357 -0.903 1.00 94.50 110 VAL A CA 1
ATOM 820 C C . VAL A 1 110 ? -4.520 1.178 -0.043 1.00 94.50 110 VAL A C 1
ATOM 822 O O . VAL A 1 110 ? -5.120 0.218 -0.522 1.00 94.50 110 VAL A O 1
ATOM 825 N N . LEU A 1 111 ? -4.259 1.297 1.256 1.00 95.81 111 LEU A N 1
ATOM 826 C CA . LEU A 1 111 ? -4.758 0.365 2.254 1.00 95.81 111 LEU A CA 1
ATOM 827 C C . LEU A 1 111 ? -6.106 0.857 2.782 1.00 95.81 111 LEU A C 1
ATOM 829 O O . LEU A 1 111 ? -6.207 1.955 3.331 1.00 95.81 111 LEU A O 1
ATOM 833 N N . VAL A 1 112 ? -7.127 0.019 2.679 1.00 96.38 112 VAL A N 1
ATOM 834 C CA . VAL A 1 112 ? -8.435 0.247 3.288 1.00 96.38 112 VAL A CA 1
ATOM 835 C C . VAL A 1 112 ? -8.532 -0.558 4.575 1.00 96.38 112 VAL A C 1
ATOM 837 O O . VAL A 1 112 ? -8.437 -1.785 4.569 1.00 96.38 112 VAL A O 1
ATOM 840 N N . VAL A 1 113 ? -8.725 0.153 5.680 1.00 96.12 113 VAL A N 1
ATOM 841 C CA . VAL A 1 113 ? -8.841 -0.389 7.032 1.00 96.12 113 VAL A CA 1
ATOM 842 C C . VAL A 1 113 ? -10.278 -0.220 7.499 1.00 96.12 113 VAL A C 1
ATOM 844 O O . VAL A 1 113 ? -10.755 0.904 7.616 1.00 96.12 113 VAL A O 1
ATOM 847 N N . ASN A 1 114 ? -10.960 -1.316 7.814 1.00 94.94 114 ASN A N 1
ATOM 848 C CA . ASN A 1 114 ? -12.260 -1.270 8.478 1.00 94.94 114 ASN A CA 1
ATOM 849 C C . ASN A 1 114 ? -12.074 -1.613 9.957 1.00 94.94 114 ASN A C 1
ATOM 851 O O . ASN A 1 114 ? -11.972 -2.790 10.317 1.00 94.94 114 ASN A O 1
ATOM 855 N N . GLY A 1 115 ? -12.001 -0.581 10.795 1.00 92.88 115 GLY A N 1
ATOM 856 C CA . GLY A 1 115 ? -11.822 -0.703 12.238 1.00 92.88 115 GLY A CA 1
ATOM 857 C C . GLY A 1 115 ? -13.124 -1.051 12.963 1.00 92.88 115 GLY A C 1
ATOM 858 O O . GLY A 1 115 ? -14.211 -0.576 12.611 1.00 92.88 115 GLY A O 1
ATOM 859 N N . LYS A 1 116 ? -13.022 -1.893 13.998 1.00 90.50 116 LYS A N 1
ATOM 860 C CA . LYS A 1 116 ? -14.165 -2.376 14.796 1.00 90.50 116 LYS A CA 1
ATOM 861 C C . LYS A 1 116 ? -14.348 -1.621 16.118 1.00 90.50 116 LYS A C 1
ATOM 863 O O . LYS A 1 116 ? -14.957 -2.152 17.050 1.00 90.50 116 LYS A O 1
ATOM 868 N N . GLY A 1 117 ? -13.824 -0.399 16.229 1.00 87.06 117 GLY A N 1
ATOM 869 C CA . GLY A 1 117 ? -13.965 0.434 17.429 1.00 87.06 117 GLY A CA 1
ATOM 870 C C . GLY A 1 117 ? -13.232 -0.133 18.647 1.00 87.06 117 GLY A C 1
ATOM 871 O O . GLY A 1 117 ? -13.763 -0.094 19.753 1.00 87.06 117 GLY A O 1
ATOM 872 N N . GLY A 1 118 ? -12.072 -0.766 18.439 1.00 81.06 118 GLY A N 1
ATOM 873 C CA . GLY A 1 118 ? -11.267 -1.356 19.515 1.00 81.06 118 GLY A CA 1
ATOM 874 C C . GLY A 1 118 ? -11.835 -2.643 20.126 1.00 81.06 118 GLY A C 1
ATOM 875 O O . GLY A 1 118 ? -11.297 -3.138 21.115 1.00 81.06 118 GLY A O 1
ATOM 876 N N . LYS A 1 119 ? -12.898 -3.221 19.551 1.00 83.44 119 LYS A N 1
ATOM 877 C CA . LYS A 1 119 ? -13.447 -4.509 19.993 1.00 83.44 119 LYS A CA 1
ATOM 878 C C . LYS A 1 119 ? -12.521 -5.647 19.568 1.00 83.44 119 LYS A C 1
ATOM 880 O O . LYS A 1 119 ? -12.497 -6.037 18.403 1.00 83.44 119 LYS A O 1
ATOM 885 N N . ILE A 1 120 ? -11.777 -6.184 20.528 1.00 80.69 120 ILE A N 1
ATOM 886 C CA . ILE A 1 120 ? -10.896 -7.336 20.326 1.00 80.69 120 ILE A CA 1
ATOM 887 C C . ILE A 1 120 ? -11.753 -8.606 20.309 1.00 80.69 120 ILE A C 1
ATOM 889 O O . ILE A 1 120 ? -12.489 -8.883 21.254 1.00 80.69 120 ILE A O 1
ATOM 893 N N . GLN A 1 121 ? -11.657 -9.379 19.230 1.00 71.88 121 GLN A N 1
ATOM 894 C CA . GLN A 1 121 ? -12.357 -10.654 19.054 1.00 71.88 121 GLN A CA 1
ATOM 895 C C . GLN A 1 121 ? -11.332 -11.793 19.120 1.00 71.88 121 GLN A C 1
ATOM 897 O O . GLN A 1 121 ? -11.178 -12.556 18.173 1.00 71.88 121 GLN A O 1
ATOM 902 N N . SER A 1 122 ? -10.559 -11.878 20.208 1.00 58.88 122 SER A N 1
ATOM 903 C CA . SER A 1 122 ? -9.514 -12.898 20.336 1.00 58.88 122 SER A CA 1
ATOM 904 C C . SER A 1 122 ? -9.989 -14.090 21.166 1.00 58.88 122 SER A C 1
ATOM 906 O O . SER A 1 122 ? -10.181 -13.970 22.373 1.00 58.88 122 SER A O 1
ATOM 908 N N . GLY A 1 123 ? -10.077 -15.263 20.536 1.00 58.12 123 GLY A N 1
ATOM 909 C CA . GLY A 1 123 ? -10.092 -16.566 21.217 1.00 58.12 123 GLY A CA 1
ATOM 910 C C . GLY A 1 123 ? -8.688 -17.150 21.443 1.00 58.12 123 GLY A C 1
ATOM 911 O O . GLY A 1 123 ? -8.556 -18.337 21.716 1.00 58.12 123 GLY A O 1
ATOM 912 N N . ILE A 1 124 ? -7.627 -16.350 21.272 1.00 56.06 124 ILE A N 1
ATOM 913 C CA . ILE A 1 124 ? -6.228 -16.800 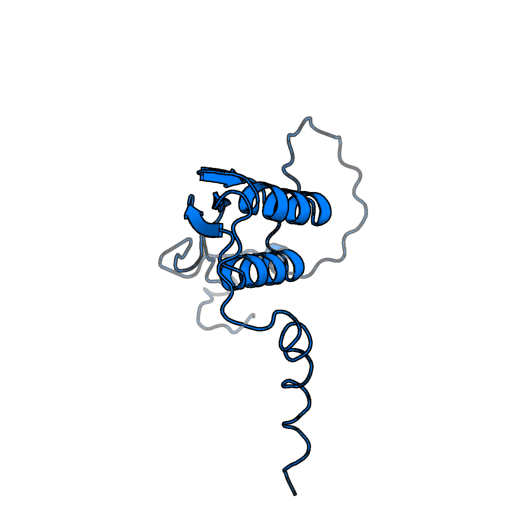21.284 1.00 56.06 124 ILE A CA 1
ATOM 914 C C . ILE A 1 124 ? -5.455 -15.990 22.336 1.00 56.06 124 ILE A C 1
ATOM 916 O O . ILE A 1 124 ? -5.538 -14.760 22.307 1.00 56.06 124 ILE A O 1
ATOM 920 N N . PRO A 1 125 ? -4.666 -16.617 23.231 1.00 53.00 125 PRO A N 1
ATOM 921 C CA . PRO A 1 125 ? -3.784 -15.887 24.133 1.00 53.00 125 PRO A CA 1
ATOM 922 C C . PRO A 1 125 ? -2.698 -15.165 23.323 1.00 53.00 125 PRO A C 1
ATOM 924 O O . PRO A 1 125 ? -1.836 -15.776 22.689 1.00 53.00 125 PRO A O 1
ATOM 927 N N . LEU A 1 126 ? -2.763 -13.835 23.350 1.00 52.91 126 LEU A N 1
ATOM 928 C CA . LEU A 1 126 ? -1.994 -12.902 22.522 1.00 52.91 126 LEU A CA 1
ATOM 929 C C . LEU A 1 126 ? -0.464 -12.995 22.700 1.00 52.91 126 LEU A C 1
ATOM 931 O O . LEU A 1 126 ? 0.296 -12.532 21.854 1.00 52.91 126 LEU A O 1
ATOM 935 N N . PHE A 1 127 ? -0.006 -13.639 23.772 1.00 50.22 127 PHE A N 1
ATOM 936 C CA . PHE A 1 127 ? 1.404 -13.712 24.150 1.00 50.22 127 PHE A CA 1
ATOM 937 C C . PHE A 1 127 ? 2.218 -14.791 23.413 1.00 50.22 127 PHE A C 1
ATOM 939 O O . PHE A 1 127 ? 3.438 -14.693 23.346 1.00 50.22 127 PHE A O 1
ATOM 946 N N . ALA A 1 128 ? 1.588 -15.816 22.828 1.00 43.94 128 ALA A N 1
ATOM 947 C CA . ALA A 1 128 ? 2.311 -17.052 22.503 1.00 43.94 128 ALA A CA 1
ATOM 948 C C . ALA A 1 128 ? 3.026 -17.093 21.136 1.00 43.94 128 ALA A C 1
ATOM 950 O O . ALA A 1 128 ? 3.726 -18.063 20.864 1.00 43.94 128 ALA A O 1
ATOM 951 N N . ARG A 1 129 ? 2.857 -16.112 20.232 1.00 46.00 129 ARG A N 1
ATOM 952 C CA . ARG A 1 129 ? 3.355 -16.287 18.844 1.00 46.00 129 ARG A CA 1
ATOM 953 C C . ARG A 1 129 ? 3.995 -15.082 18.165 1.00 46.00 129 ARG A C 1
ATOM 955 O O . ARG A 1 129 ? 4.455 -15.239 17.040 1.00 46.00 129 ARG A O 1
ATOM 962 N N . LEU A 1 130 ? 4.076 -13.921 18.816 1.00 46.31 130 LEU A N 1
ATOM 963 C CA . LEU A 1 130 ? 4.878 -12.812 18.277 1.00 46.31 130 LEU A CA 1
ATOM 964 C C . LEU A 1 130 ? 6.390 -13.121 18.341 1.00 46.31 130 LEU A C 1
ATOM 966 O O . LEU A 1 130 ? 7.141 -12.629 17.513 1.00 46.31 130 LEU A O 1
ATOM 970 N N . PHE A 1 131 ? 6.811 -14.008 19.253 1.00 44.84 131 PHE A N 1
ATOM 971 C CA . PHE A 1 131 ? 8.211 -14.412 19.446 1.00 44.84 131 PHE A CA 1
ATOM 972 C C . PHE A 1 131 ? 8.655 -15.659 18.657 1.00 44.84 131 PHE A C 1
ATOM 974 O O . PHE A 1 131 ? 9.846 -15.932 18.564 1.00 44.84 131 PHE A O 1
ATOM 981 N N . LEU A 1 132 ? 7.736 -16.444 18.080 1.00 42.28 132 LEU A N 1
ATOM 982 C CA . LEU A 1 132 ? 8.083 -17.766 17.527 1.00 42.28 132 LEU A CA 1
ATOM 983 C C . LEU A 1 132 ? 8.421 -17.785 16.031 1.00 42.28 132 LEU A C 1
ATOM 985 O O . LEU A 1 132 ? 8.709 -18.858 15.503 1.00 42.28 132 LEU A O 1
ATOM 989 N N . ARG A 1 133 ? 8.417 -16.643 15.328 1.00 41.97 133 ARG A N 1
ATOM 990 C CA . ARG A 1 133 ? 8.832 -16.630 13.913 1.00 41.97 133 ARG A CA 1
ATOM 991 C C . ARG A 1 133 ? 10.349 -16.527 13.711 1.00 41.97 133 ARG A C 1
ATOM 993 O O . ARG A 1 133 ? 10.813 -16.965 12.668 1.00 41.97 133 ARG A O 1
ATOM 1000 N N . GLU A 1 134 ? 11.122 -16.081 14.706 1.00 47.22 134 GLU A N 1
ATOM 1001 C CA . GLU A 1 134 ? 12.597 -16.127 14.631 1.00 47.22 134 GLU A CA 1
ATOM 1002 C C . GLU A 1 134 ? 13.182 -17.509 14.967 1.00 47.22 134 GLU A C 1
ATOM 1004 O O . GLU A 1 134 ? 14.274 -17.842 14.520 1.00 47.22 134 GLU A O 1
ATOM 1009 N N . SER A 1 135 ? 12.455 -18.370 15.689 1.00 42.91 135 SER A N 1
ATOM 1010 C CA . SER A 1 135 ? 13.005 -19.658 16.147 1.00 42.91 135 SER A CA 1
ATOM 1011 C C . SER A 1 135 ? 12.862 -20.809 15.133 1.00 42.91 135 SER A C 1
ATOM 1013 O O . SER A 1 135 ? 13.501 -21.845 15.278 1.00 42.91 135 SER A O 1
ATOM 1015 N N . GLN A 1 136 ? 12.066 -20.644 14.070 1.00 41.53 136 GLN A N 1
ATOM 1016 C CA . GLN A 1 136 ? 11.891 -21.680 13.035 1.00 41.53 136 GLN A CA 1
ATOM 1017 C C . GLN A 1 136 ? 12.870 -21.544 11.855 1.00 41.53 136 GLN A C 1
ATOM 1019 O O . GLN A 1 136 ? 12.934 -22.441 11.024 1.00 41.53 136 GLN A O 1
ATOM 1024 N N . ALA A 1 137 ? 13.664 -20.469 11.790 1.00 43.88 137 ALA A N 1
ATOM 1025 C CA . ALA A 1 137 ? 14.680 -20.284 10.747 1.00 43.88 137 ALA A CA 1
ATOM 1026 C C . ALA A 1 137 ? 16.065 -20.859 11.116 1.00 43.88 137 ALA A C 1
ATOM 1028 O O . ALA A 1 137 ? 16.950 -20.889 10.267 1.00 43.88 137 ALA A O 1
ATOM 1029 N N . PHE A 1 138 ? 16.264 -21.334 12.355 1.00 40.41 138 PHE A N 1
ATOM 1030 C CA . PHE A 1 138 ? 17.561 -21.846 12.836 1.00 40.41 138 PHE A CA 1
ATOM 1031 C C . PHE A 1 138 ? 17.576 -23.361 13.128 1.00 40.41 138 PHE A C 1
ATOM 1033 O O . PHE A 1 138 ? 18.616 -23.914 13.471 1.00 40.41 138 PHE A O 1
ATOM 1040 N N . GLY A 1 139 ? 16.436 -24.048 12.994 1.00 37.50 139 GLY A N 1
ATOM 1041 C CA . GLY A 1 139 ? 16.292 -25.462 13.368 1.00 37.50 139 GLY A CA 1
ATOM 1042 C C . GLY A 1 139 ? 16.692 -26.488 12.302 1.00 37.50 139 GLY A C 1
ATOM 1043 O O . GLY A 1 139 ? 16.760 -27.668 12.623 1.00 37.50 139 GLY A O 1
ATOM 1044 N N . ASP A 1 140 ? 16.967 -26.074 11.061 1.00 43.38 140 ASP A N 1
ATOM 1045 C CA . ASP A 1 140 ? 17.055 -27.001 9.914 1.00 43.38 140 ASP A CA 1
ATOM 1046 C C . ASP A 1 140 ? 18.486 -27.233 9.379 1.00 43.38 140 ASP A C 1
ATOM 1048 O O . ASP A 1 140 ? 18.688 -27.724 8.271 1.00 43.38 140 ASP A O 1
ATOM 1052 N N . LEU A 1 141 ? 19.512 -26.886 10.169 1.00 43.44 141 LEU A N 1
ATOM 1053 C CA . LEU A 1 141 ? 20.935 -27.045 9.808 1.00 43.44 141 LEU A CA 1
ATOM 1054 C C . LEU A 1 141 ? 21.720 -28.015 10.714 1.00 43.44 141 LEU A C 1
ATOM 1056 O O . LEU A 1 141 ? 22.932 -28.126 10.570 1.00 43.44 141 LEU A O 1
ATOM 1060 N N . SER A 1 142 ? 21.051 -28.751 11.609 1.00 40.00 142 SER A N 1
ATOM 1061 C CA . SER A 1 142 ? 21.701 -29.684 12.553 1.00 40.00 142 SER A CA 1
ATOM 1062 C C . SER A 1 142 ? 21.421 -31.174 12.285 1.00 40.00 142 SER A C 1
ATOM 1064 O O . SER A 1 142 ? 21.852 -32.013 13.069 1.00 40.00 142 SER A O 1
ATOM 1066 N N . ALA A 1 143 ? 20.717 -31.537 11.210 1.00 43.28 143 ALA A N 1
ATOM 1067 C CA . ALA A 1 143 ? 20.370 -32.933 10.920 1.00 43.28 143 ALA A CA 1
ATOM 1068 C C . ALA A 1 143 ? 20.805 -33.348 9.507 1.00 43.28 143 ALA A C 1
ATOM 1070 O O . ALA A 1 143 ? 19.982 -33.681 8.657 1.00 43.28 143 ALA A O 1
ATOM 1071 N N . ARG A 1 144 ? 22.116 -33.288 9.255 1.00 38.62 144 ARG A N 1
ATOM 1072 C CA . ARG A 1 144 ? 22.793 -34.018 8.175 1.00 38.62 144 ARG A CA 1
ATOM 1073 C C . ARG A 1 144 ? 24.173 -34.448 8.675 1.00 38.62 144 ARG A C 1
ATOM 1075 O O . ARG A 1 144 ? 25.159 -33.759 8.426 1.00 38.62 144 ARG A O 1
ATOM 1082 N N . GLU A 1 145 ? 24.191 -35.543 9.427 1.00 43.16 145 GLU A N 1
ATOM 1083 C CA . GLU A 1 145 ? 25.281 -36.527 9.348 1.00 43.16 145 GLU A CA 1
ATOM 1084 C C . GLU A 1 145 ? 24.978 -37.489 8.194 1.00 43.16 145 GLU A C 1
ATOM 1086 O O . GLU A 1 145 ? 23.775 -37.791 7.991 1.00 43.16 145 GLU A O 1
#

pLDDT: mean 81.93, std 17.1, range [37.5, 96.38]

Radius of gyration: 22.74 Å; chains: 1; bounding box: 46×60×56 Å